Protein AF-A0A6M3L3T6-F1 (afdb_monomer)

Sequence (91 aa):
YTNYIVSSYTLKDEDLIEIFMHFLKIHNHPDYFELNQKLRGCTAEDHAWFLWFDLCEVLEDMAPENCYFGSHMGDGALFGFWEMEVEEEEF

Structure (mmCIF, N/CA/C/O backbone):
data_AF-A0A6M3L3T6-F1
#
_entry.id   AF-A0A6M3L3T6-F1
#
loop_
_atom_site.group_PDB
_atom_site.id
_atom_site.type_symbol
_atom_site.label_atom_id
_atom_site.label_alt_id
_atom_site.label_comp_id
_atom_site.label_asym_id
_atom_site.label_entity_id
_atom_site.label_seq_id
_atom_site.pdbx_PDB_ins_code
_atom_site.Cartn_x
_atom_site.Cartn_y
_atom_site.Cartn_z
_atom_site.occupancy
_atom_site.B_iso_or_equiv
_atom_site.auth_seq_id
_atom_site.auth_comp_id
_atom_site.auth_asym_id
_atom_site.auth_atom_id
_atom_site.pdbx_PDB_model_num
ATOM 1 N N . TYR A 1 1 ? -12.144 -1.140 7.713 1.00 54.25 1 TYR A N 1
ATOM 2 C CA . TYR A 1 1 ? -11.561 -2.121 6.777 1.00 54.25 1 TYR A CA 1
ATOM 3 C C . TYR A 1 1 ? -11.117 -3.412 7.467 1.00 54.25 1 TYR A C 1
ATOM 5 O O . TYR A 1 1 ? -10.313 -4.136 6.909 1.00 54.25 1 TYR A O 1
ATOM 13 N N . THR A 1 2 ? -11.655 -3.757 8.638 1.00 49.94 2 THR A N 1
ATOM 14 C CA . THR A 1 2 ? -11.220 -4.927 9.414 1.00 49.94 2 THR A CA 1
ATOM 15 C C . THR A 1 2 ? -11.414 -6.238 8.640 1.00 49.94 2 THR A C 1
ATOM 17 O O . THR A 1 2 ? -12.513 -6.478 8.136 1.00 49.94 2 THR A O 1
ATOM 20 N N . ASN A 1 3 ? -10.361 -7.063 8.537 1.00 59.72 3 ASN A N 1
ATOM 21 C CA . ASN A 1 3 ? -10.317 -8.319 7.767 1.00 59.72 3 ASN A CA 1
ATOM 22 C C . ASN A 1 3 ? -10.548 -8.150 6.253 1.00 59.72 3 ASN A C 1
ATOM 24 O O . ASN A 1 3 ? -11.138 -9.015 5.598 1.00 59.72 3 ASN A O 1
ATOM 28 N N . TYR A 1 4 ? -10.106 -7.025 5.683 1.00 72.38 4 TYR A N 1
ATOM 29 C CA . TYR A 1 4 ? -10.185 -6.791 4.243 1.00 72.38 4 TYR A CA 1
ATOM 30 C C . TYR A 1 4 ? -8.910 -7.259 3.539 1.00 72.38 4 TYR A C 1
ATOM 32 O O . TYR A 1 4 ? -7.827 -6.714 3.760 1.00 72.38 4 TYR A O 1
ATOM 40 N N . ILE A 1 5 ? -9.059 -8.246 2.655 1.00 74.31 5 ILE A N 1
ATOM 41 C CA . ILE A 1 5 ? -7.976 -8.752 1.811 1.00 74.31 5 ILE A CA 1
ATOM 42 C C . ILE A 1 5 ? -7.817 -7.826 0.608 1.00 74.31 5 ILE A C 1
ATOM 44 O O . ILE A 1 5 ? -8.735 -7.689 -0.202 1.00 74.31 5 ILE A O 1
ATOM 48 N N . VAL A 1 6 ? -6.633 -7.233 0.479 1.00 70.38 6 VAL A N 1
ATOM 49 C CA . VAL A 1 6 ? -6.259 -6.397 -0.664 1.00 70.38 6 VAL A CA 1
ATOM 50 C C . VAL A 1 6 ? -5.662 -7.260 -1.779 1.00 70.38 6 VAL A C 1
ATOM 52 O O . VAL A 1 6 ? -6.062 -7.108 -2.928 1.00 70.38 6 VAL A O 1
ATOM 55 N N . SER A 1 7 ? -4.793 -8.230 -1.464 1.00 73.12 7 SER A N 1
ATOM 56 C CA . SER A 1 7 ? -4.223 -9.172 -2.445 1.00 73.12 7 SER A CA 1
ATOM 57 C C . SER A 1 7 ? -4.170 -10.608 -1.914 1.00 73.12 7 SER A C 1
ATOM 59 O O . SER A 1 7 ? -3.835 -10.824 -0.750 1.00 73.12 7 SER A O 1
ATOM 61 N N . SER A 1 8 ? -4.491 -11.589 -2.773 1.00 65.62 8 SER A N 1
ATOM 62 C CA . SER A 1 8 ? -4.513 -13.028 -2.436 1.00 65.62 8 SER A CA 1
ATOM 63 C C . SER A 1 8 ? -3.841 -13.973 -3.444 1.00 65.62 8 SER A C 1
ATOM 65 O O . SER A 1 8 ? -3.876 -15.185 -3.241 1.00 65.62 8 SER A O 1
ATOM 67 N N . TYR A 1 9 ? -3.249 -13.466 -4.534 1.00 58.66 9 TYR A N 1
ATOM 68 C CA . TYR A 1 9 ? -2.915 -14.309 -5.694 1.00 58.66 9 TYR A CA 1
ATOM 69 C C . TYR A 1 9 ? -1.410 -14.499 -5.960 1.00 58.66 9 TYR A C 1
ATOM 71 O O . TYR A 1 9 ? -0.990 -15.639 -6.164 1.00 58.66 9 TYR A O 1
ATOM 79 N N . THR A 1 10 ? -0.579 -13.450 -5.964 1.00 61.16 10 THR A N 1
ATOM 80 C CA . THR A 1 10 ? 0.845 -13.555 -6.350 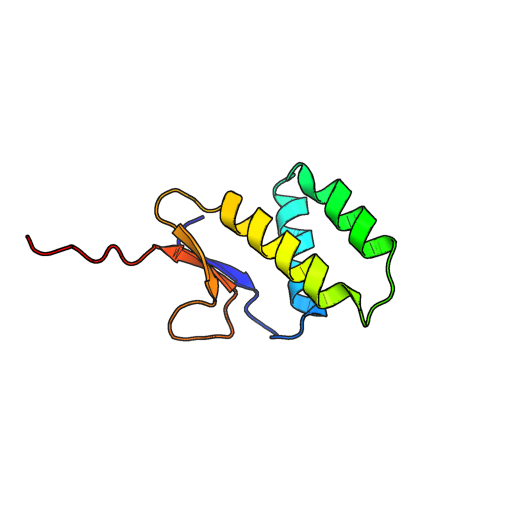1.00 61.16 10 THR A CA 1
ATOM 81 C C . THR A 1 10 ? 1.742 -12.607 -5.546 1.00 61.16 10 THR A C 1
ATOM 83 O O . THR A 1 10 ? 1.482 -11.414 -5.455 1.00 61.16 10 THR A O 1
ATOM 86 N N . LEU A 1 11 ? 2.849 -13.132 -5.003 1.00 66.62 11 LEU A N 1
ATOM 87 C CA . LEU A 1 11 ? 3.925 -12.368 -4.340 1.00 66.62 11 LEU A CA 1
ATOM 88 C C . LEU A 1 11 ? 4.848 -11.644 -5.341 1.00 66.62 11 LEU A C 1
ATOM 90 O O . LEU A 1 11 ? 6.025 -11.433 -5.069 1.00 66.62 11 LEU A O 1
ATOM 94 N N . LYS A 1 12 ? 4.359 -11.349 -6.548 1.00 73.69 12 LYS A N 1
ATOM 95 C CA . LYS A 1 12 ? 5.130 -10.583 -7.524 1.00 73.69 12 LYS A CA 1
ATOM 96 C C . LYS A 1 12 ? 4.914 -9.108 -7.241 1.00 73.69 12 LYS A C 1
ATOM 98 O O . LYS A 1 12 ? 3.773 -8.656 -7.252 1.00 73.69 12 LYS A O 1
ATOM 103 N N . ASP A 1 13 ? 6.004 -8.379 -7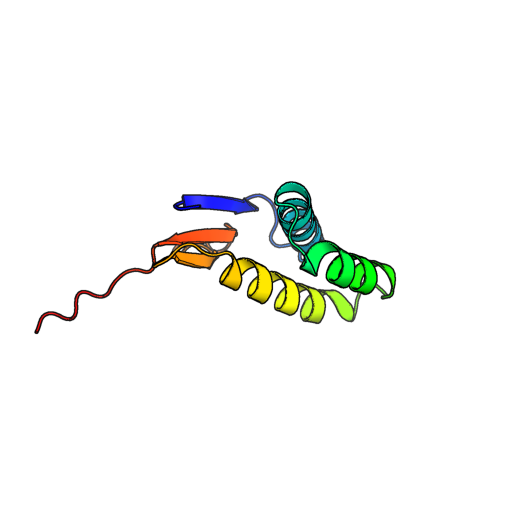.055 1.00 73.31 13 ASP A N 1
ATOM 104 C CA . ASP A 1 13 ? 5.972 -6.953 -6.720 1.00 73.31 13 ASP A CA 1
ATOM 105 C C . ASP A 1 13 ? 5.119 -6.147 -7.713 1.00 73.31 13 ASP A C 1
ATOM 107 O O . ASP A 1 13 ? 4.329 -5.302 -7.308 1.00 73.31 13 ASP A O 1
ATOM 111 N N . GLU A 1 14 ? 5.199 -6.468 -9.007 1.00 75.19 14 GLU A N 1
ATOM 112 C CA . GLU A 1 14 ? 4.418 -5.832 -10.078 1.00 75.19 14 GLU A CA 1
ATOM 113 C C . GLU A 1 14 ? 2.899 -5.985 -9.881 1.00 75.19 14 GLU A C 1
ATOM 115 O O . GLU A 1 14 ? 2.161 -5.001 -9.971 1.00 75.19 14 GLU A O 1
ATOM 120 N N . ASP A 1 15 ? 2.443 -7.200 -9.561 1.00 78.06 15 ASP A N 1
ATOM 121 C CA . ASP A 1 15 ? 1.023 -7.503 -9.353 1.00 78.06 15 ASP A CA 1
ATOM 122 C C . ASP A 1 15 ? 0.510 -6.815 -8.078 1.00 78.06 15 ASP A C 1
ATOM 124 O O . ASP A 1 15 ? -0.603 -6.285 -8.042 1.00 78.06 15 ASP A O 1
ATOM 128 N N . LEU A 1 16 ? 1.328 -6.788 -7.021 1.00 79.25 16 LEU A N 1
ATOM 129 C CA . LEU A 1 16 ? 0.952 -6.145 -5.767 1.00 79.25 16 LEU A CA 1
ATOM 130 C C . LEU A 1 16 ? 0.881 -4.620 -5.910 1.00 79.25 16 LEU A C 1
ATOM 132 O O . LEU A 1 16 ? -0.087 -4.014 -5.452 1.00 79.25 16 LEU A O 1
ATOM 136 N N . ILE A 1 17 ? 1.849 -4.009 -6.599 1.00 84.12 17 ILE A N 1
ATOM 137 C CA . ILE A 1 17 ? 1.839 -2.575 -6.915 1.00 84.12 17 ILE A CA 1
ATOM 138 C C . ILE A 1 17 ? 0.574 -2.218 -7.701 1.00 84.12 17 ILE A C 1
ATOM 140 O O . ILE A 1 17 ? -0.088 -1.230 -7.378 1.00 84.12 17 ILE A O 1
ATOM 144 N N . GLU A 1 18 ? 0.198 -3.017 -8.705 1.00 83.44 18 GLU A N 1
ATOM 145 C CA . GLU A 1 18 ? -1.019 -2.777 -9.487 1.00 83.44 18 GLU A CA 1
ATOM 146 C C . GLU A 1 18 ? -2.277 -2.807 -8.607 1.00 83.44 18 GLU A C 1
ATOM 148 O O . GLU A 1 18 ? -3.111 -1.896 -8.677 1.00 83.44 18 GLU A O 1
ATOM 153 N N . ILE A 1 19 ? -2.396 -3.817 -7.743 1.00 86.31 19 ILE A N 1
ATOM 154 C CA . ILE A 1 19 ? -3.539 -3.983 -6.840 1.00 86.31 19 ILE A CA 1
ATOM 155 C C . ILE A 1 19 ? -3.612 -2.838 -5.821 1.00 86.31 19 ILE A C 1
ATOM 157 O O . ILE A 1 19 ? -4.688 -2.281 -5.598 1.00 86.31 19 ILE A O 1
ATOM 161 N N . PHE A 1 20 ? -2.486 -2.443 -5.229 1.00 88.06 20 PHE A N 1
ATOM 162 C CA . PHE A 1 20 ? -2.424 -1.363 -4.240 1.00 88.06 20 PHE A CA 1
ATOM 163 C C . PHE A 1 20 ? -2.789 -0.018 -4.872 1.00 88.06 20 PHE A C 1
ATOM 165 O O . PHE A 1 20 ? -3.636 0.715 -4.360 1.00 88.06 20 PHE A O 1
ATOM 172 N N . MET A 1 21 ? -2.252 0.265 -6.060 1.00 88.56 21 MET A N 1
ATOM 173 C CA . MET A 1 21 ? -2.627 1.438 -6.850 1.00 88.56 21 MET A CA 1
ATOM 174 C C . MET A 1 21 ? -4.113 1.434 -7.222 1.00 88.56 21 MET A C 1
ATOM 176 O O . MET A 1 21 ? -4.761 2.485 -7.213 1.00 88.56 21 MET A O 1
ATOM 180 N N . HIS A 1 22 ? -4.672 0.266 -7.550 1.00 88.00 22 HIS A N 1
ATOM 181 C CA . HIS A 1 22 ? -6.101 0.121 -7.803 1.00 88.00 22 HIS A CA 1
ATOM 182 C C . HIS A 1 22 ? -6.926 0.431 -6.551 1.00 88.00 22 HIS A C 1
ATOM 184 O O . HIS A 1 22 ? -7.913 1.161 -6.650 1.00 88.00 22 HIS A O 1
ATOM 190 N N . PHE A 1 23 ? -6.500 -0.056 -5.383 1.00 88.69 23 PHE A N 1
ATOM 191 C CA . PHE A 1 23 ? -7.149 0.209 -4.102 1.00 88.69 23 PHE A CA 1
ATOM 192 C C . PHE A 1 23 ? -7.192 1.715 -3.792 1.00 88.69 23 PHE A C 1
ATOM 194 O O . PHE A 1 23 ? -8.266 2.276 -3.571 1.00 88.69 23 PHE A O 1
ATOM 201 N N . LEU A 1 24 ? -6.059 2.414 -3.900 1.00 89.62 24 LEU A N 1
ATOM 202 C CA . LEU A 1 24 ? -6.013 3.869 -3.703 1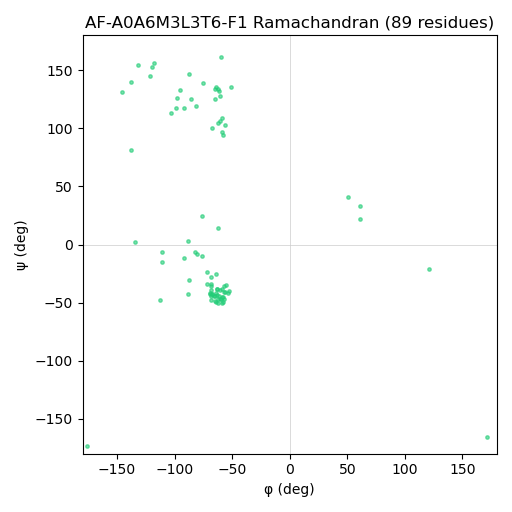.00 89.62 24 LEU A CA 1
ATOM 203 C C . LEU A 1 24 ? -6.937 4.617 -4.673 1.00 89.62 24 LEU A C 1
ATOM 205 O O . LEU A 1 24 ? -7.612 5.574 -4.288 1.00 89.62 24 LEU A O 1
ATOM 209 N N . LYS A 1 25 ? -7.018 4.155 -5.926 1.00 89.94 25 LYS A N 1
ATOM 210 C CA . LYS A 1 25 ? -7.898 4.738 -6.943 1.00 89.94 25 LYS A CA 1
ATOM 211 C C . LYS A 1 25 ? -9.377 4.593 -6.589 1.00 89.94 25 LYS A C 1
ATOM 213 O O . LYS A 1 25 ? -10.113 5.570 -6.692 1.00 89.94 25 LYS A O 1
ATOM 218 N N . ILE A 1 26 ? -9.830 3.393 -6.214 1.00 90.75 26 ILE A N 1
ATOM 219 C CA . ILE A 1 26 ? -11.251 3.150 -5.900 1.00 90.75 26 ILE A CA 1
ATOM 220 C C . ILE A 1 26 ? -11.683 3.876 -4.622 1.00 90.75 26 ILE A C 1
ATOM 222 O O . ILE A 1 26 ? -12.841 4.274 -4.509 1.00 90.75 26 ILE A O 1
ATOM 226 N N . HIS A 1 27 ? -10.745 4.101 -3.699 1.00 87.75 27 HIS A N 1
ATOM 227 C CA . HIS A 1 27 ? -10.969 4.845 -2.463 1.00 87.75 27 HIS A CA 1
ATOM 228 C C . HIS A 1 27 ? -10.749 6.361 -2.606 1.00 87.75 27 HIS A C 1
ATOM 230 O O . HIS A 1 27 ? -10.918 7.084 -1.628 1.00 87.75 27 HIS A O 1
ATOM 236 N N . ASN A 1 28 ? -10.444 6.862 -3.814 1.00 88.12 28 ASN A N 1
ATOM 237 C CA . ASN A 1 28 ? -10.146 8.273 -4.092 1.00 88.12 28 ASN A CA 1
ATOM 238 C C . ASN A 1 28 ? -9.081 8.867 -3.146 1.00 88.12 28 ASN A C 1
ATOM 240 O O . ASN A 1 28 ? -9.220 10.007 -2.696 1.00 88.12 28 ASN A O 1
ATOM 244 N N . HIS A 1 29 ? -8.026 8.104 -2.837 1.00 90.31 29 HIS A N 1
ATOM 245 C CA . HIS A 1 29 ? -6.953 8.585 -1.967 1.00 90.31 29 HIS A CA 1
ATOM 246 C C . HIS A 1 29 ? -6.201 9.756 -2.631 1.00 90.31 29 HIS A C 1
ATOM 248 O O . HIS A 1 29 ? -5.865 9.648 -3.817 1.00 90.31 29 HIS A O 1
ATOM 254 N N . PRO A 1 30 ? -5.918 10.865 -1.919 1.00 89.38 30 PRO A N 1
ATOM 255 C CA . PRO A 1 30 ? -5.239 12.030 -2.496 1.00 89.38 30 PRO A CA 1
ATOM 256 C C . PRO A 1 30 ? -3.868 11.685 -3.098 1.00 89.38 30 PRO A C 1
ATOM 258 O O . PRO A 1 30 ? -3.527 12.183 -4.173 1.00 89.38 30 PRO A O 1
ATOM 261 N N . ASP A 1 31 ? -3.142 10.755 -2.478 1.00 89.12 31 ASP A N 1
ATOM 262 C CA . ASP A 1 31 ? -1.784 10.383 -2.901 1.00 89.12 31 ASP A CA 1
ATOM 263 C C . ASP A 1 31 ? -1.757 9.499 -4.154 1.00 89.12 31 ASP A C 1
ATOM 265 O O . ASP A 1 31 ? -0.706 9.319 -4.772 1.00 89.12 31 ASP A O 1
ATOM 269 N N . TYR A 1 32 ? -2.918 9.003 -4.607 1.00 89.56 32 TYR A N 1
ATOM 270 C CA . TYR A 1 32 ? -3.017 8.200 -5.829 1.00 89.56 32 TYR A CA 1
ATOM 271 C C . TYR A 1 32 ? -2.384 8.908 -7.033 1.00 89.56 32 TYR A C 1
ATOM 273 O O . TYR A 1 32 ? -1.710 8.274 -7.846 1.00 89.56 32 TYR A O 1
ATOM 281 N N . PHE A 1 33 ? -2.606 10.219 -7.176 1.00 87.56 33 PHE A N 1
ATOM 282 C CA . PHE A 1 33 ? -2.108 10.960 -8.333 1.00 87.56 33 PHE A CA 1
ATOM 283 C C . PHE A 1 33 ? -0.579 11.062 -8.331 1.00 87.56 33 PHE A C 1
ATOM 285 O O 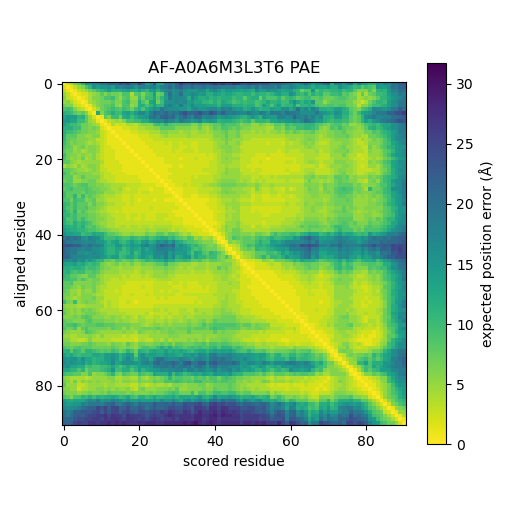. PHE A 1 33 ? 0.043 10.849 -9.375 1.00 87.56 33 PHE A O 1
ATOM 292 N N . GLU A 1 34 ? 0.016 11.336 -7.169 1.00 89.44 34 GLU A N 1
ATOM 293 C CA . GLU A 1 34 ? 1.467 11.423 -7.005 1.00 89.44 34 GLU A CA 1
ATOM 294 C C . GLU A 1 34 ? 2.130 10.063 -7.248 1.00 89.44 34 GLU A C 1
ATOM 296 O O . GLU A 1 34 ? 3.045 9.952 -8.067 1.00 89.44 34 GLU A O 1
ATOM 301 N N . LEU A 1 35 ? 1.611 9.005 -6.622 1.00 87.88 35 LEU A N 1
ATOM 302 C CA . LEU A 1 35 ? 2.133 7.645 -6.770 1.00 87.88 35 LEU A CA 1
ATOM 303 C C . LEU A 1 35 ? 1.998 7.132 -8.210 1.00 87.88 35 LEU A C 1
ATOM 305 O O . LEU A 1 35 ? 2.919 6.523 -8.753 1.00 87.88 35 LEU A O 1
ATOM 309 N N . ASN A 1 36 ? 0.894 7.450 -8.890 1.00 86.56 36 ASN A N 1
ATOM 310 C CA . ASN A 1 36 ? 0.694 7.094 -10.298 1.00 86.56 36 ASN A CA 1
ATOM 311 C C . ASN A 1 36 ? 1.649 7.860 -11.226 1.00 86.56 36 ASN A C 1
ATOM 313 O O . ASN A 1 36 ? 2.083 7.324 -12.248 1.00 86.56 36 ASN A O 1
ATOM 317 N N . GLN A 1 37 ? 1.990 9.108 -10.895 1.00 86.56 37 GLN A N 1
ATOM 318 C CA . GLN A 1 37 ? 2.992 9.862 -11.642 1.00 86.56 37 GLN A CA 1
ATOM 319 C C . GLN A 1 37 ? 4.393 9.271 -11.440 1.00 86.56 37 GLN A C 1
ATOM 321 O O . GLN A 1 37 ? 5.105 9.081 -12.429 1.00 86.56 37 GLN A O 1
ATOM 326 N N . LYS A 1 38 ? 4.755 8.919 -10.197 1.00 84.69 38 LYS A N 1
ATOM 327 C CA . LYS A 1 38 ? 6.006 8.216 -9.867 1.00 84.69 38 LYS A CA 1
ATOM 328 C C . LYS A 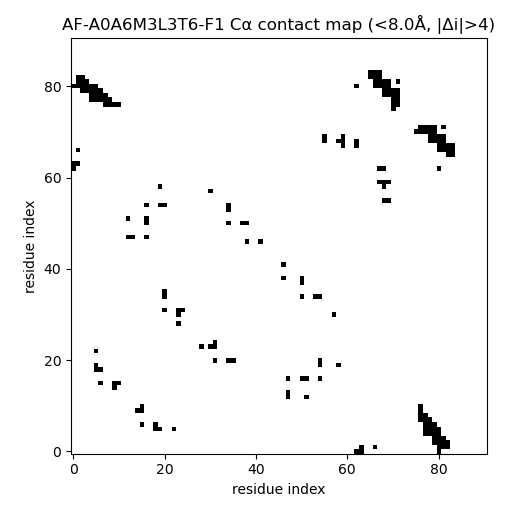1 38 ? 6.115 6.892 -10.631 1.00 84.69 38 LYS A C 1
ATOM 330 O O . LYS A 1 38 ? 7.128 6.661 -11.286 1.00 84.69 38 LYS A O 1
ATOM 335 N N . LEU A 1 39 ? 5.054 6.082 -10.651 1.00 83.06 39 LEU A N 1
ATOM 336 C CA . LEU A 1 39 ? 5.005 4.815 -11.393 1.00 83.06 39 LEU A CA 1
ATOM 337 C C . LEU A 1 39 ? 5.251 5.005 -12.901 1.00 83.06 39 LEU A C 1
ATOM 339 O O . LEU A 1 39 ? 6.024 4.269 -13.506 1.00 83.06 39 LEU A O 1
ATOM 343 N N . ARG A 1 40 ? 4.621 6.010 -13.524 1.00 80.69 40 ARG A N 1
ATOM 344 C CA . ARG A 1 40 ? 4.760 6.282 -14.970 1.00 80.69 40 ARG A CA 1
ATOM 345 C C . ARG A 1 40 ? 6.115 6.861 -15.370 1.00 80.69 40 ARG A C 1
ATOM 347 O O . ARG A 1 40 ? 6.474 6.781 -16.542 1.00 80.69 40 ARG A O 1
ATOM 354 N N . GLY A 1 41 ? 6.815 7.506 -14.440 1.00 76.12 41 GLY A N 1
ATOM 355 C CA . GLY A 1 41 ? 8.074 8.199 -14.705 1.00 76.12 41 GLY A CA 1
ATOM 356 C C . GLY A 1 41 ? 9.311 7.302 -14.725 1.00 76.12 41 GLY A C 1
ATOM 357 O O . GLY A 1 41 ? 10.389 7.805 -15.037 1.00 76.12 41 GLY A O 1
ATOM 358 N N . CYS A 1 42 ? 9.188 6.016 -14.382 1.00 67.00 42 CYS A N 1
ATOM 359 C CA . CYS A 1 42 ? 10.338 5.210 -13.973 1.00 67.00 42 CYS A CA 1
ATOM 360 C C . CYS A 1 42 ? 10.420 3.849 -14.678 1.00 67.00 42 CYS A C 1
ATOM 362 O O . CYS A 1 42 ? 9.419 3.312 -15.146 1.00 67.00 42 CYS A O 1
ATOM 364 N N . THR A 1 43 ? 11.633 3.298 -14.787 1.00 63.44 43 THR A N 1
ATOM 365 C CA . THR A 1 43 ? 11.907 1.996 -15.423 1.00 63.44 43 THR A CA 1
ATOM 366 C C . THR A 1 43 ? 11.769 0.839 -14.428 1.00 63.44 43 THR A C 1
ATOM 368 O O . THR A 1 43 ? 12.082 0.999 -13.253 1.00 63.44 43 THR A O 1
ATOM 371 N N . ALA A 1 44 ? 11.316 -0.325 -14.909 1.00 62.78 44 ALA A N 1
ATOM 372 C CA . ALA A 1 44 ? 10.778 -1.429 -14.100 1.00 62.78 44 ALA A CA 1
ATOM 373 C C . ALA A 1 44 ? 11.690 -1.979 -12.980 1.00 62.78 44 ALA A C 1
ATOM 375 O O . ALA A 1 44 ? 11.184 -2.363 -11.933 1.00 62.78 44 ALA A O 1
ATOM 376 N N . GLU A 1 45 ? 13.011 -2.018 -13.167 1.00 59.00 45 GLU A N 1
ATOM 377 C CA . GLU A 1 45 ? 13.896 -2.829 -12.309 1.00 59.00 45 GLU A CA 1
ATOM 378 C C . GLU A 1 45 ? 14.396 -2.116 -11.037 1.00 59.00 45 GLU A C 1
ATOM 380 O O . GLU A 1 45 ? 14.559 -2.768 -10.011 1.00 59.00 45 GLU A O 1
ATOM 385 N N . ASP A 1 46 ? 14.569 -0.789 -11.045 1.00 57.69 46 ASP A N 1
ATOM 386 C CA . ASP A 1 46 ? 15.082 -0.041 -9.877 1.00 57.69 46 ASP A CA 1
ATOM 387 C C . ASP A 1 46 ? 13.965 0.484 -8.947 1.00 57.69 46 ASP A C 1
ATOM 389 O O . ASP A 1 46 ? 14.229 0.957 -7.841 1.00 57.69 46 ASP A O 1
ATOM 393 N N . HIS A 1 47 ? 12.703 0.433 -9.388 1.00 60.38 47 HIS A N 1
ATOM 394 C CA . HIS A 1 47 ? 11.607 1.214 -8.799 1.00 60.38 47 HIS A CA 1
ATOM 395 C C . HIS A 1 47 ? 10.551 0.428 -8.033 1.00 60.38 47 HIS A C 1
ATOM 397 O O . HIS A 1 47 ? 9.796 1.040 -7.273 1.00 60.38 47 HIS A O 1
ATOM 403 N N . ALA A 1 48 ? 10.503 -0.895 -8.199 1.00 66.50 48 ALA A N 1
ATOM 404 C CA . ALA A 1 48 ? 9.540 -1.724 -7.485 1.00 66.50 48 ALA A CA 1
ATOM 405 C C . ALA A 1 48 ? 9.671 -1.526 -5.968 1.00 66.50 48 ALA A C 1
ATOM 407 O O . ALA A 1 48 ? 8.669 -1.327 -5.299 1.00 66.50 48 ALA A O 1
ATOM 408 N N . TRP A 1 49 ? 10.900 -1.438 -5.448 1.00 70.88 49 TRP A N 1
ATOM 409 C CA . TRP A 1 49 ? 11.161 -1.299 -4.013 1.00 70.88 49 TRP A CA 1
ATOM 410 C C . TRP A 1 49 ? 10.724 0.046 -3.409 1.00 70.88 49 TRP A C 1
ATOM 412 O O . TRP A 1 49 ? 10.081 0.072 -2.362 1.00 70.88 49 TRP A O 1
ATOM 422 N N . PHE A 1 50 ? 11.066 1.175 -4.042 1.00 73.88 50 PHE A N 1
ATOM 423 C CA . PHE A 1 50 ? 10.703 2.498 -3.511 1.00 73.88 50 PHE A CA 1
ATOM 424 C C . PHE A 1 50 ? 9.199 2.747 -3.598 1.00 73.88 50 PHE A C 1
ATOM 426 O O . PHE A 1 50 ? 8.599 3.237 -2.649 1.00 73.88 50 PHE A O 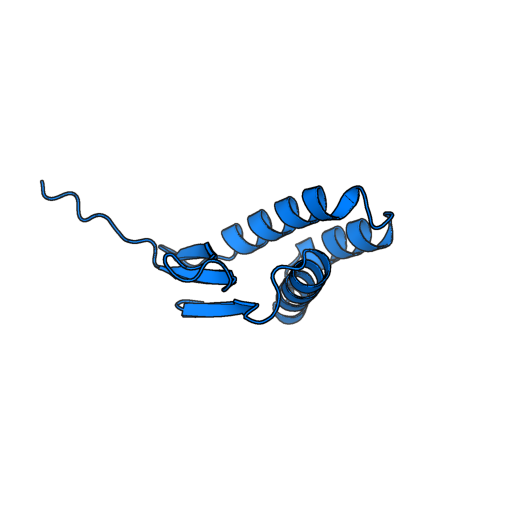1
ATOM 433 N N . LEU A 1 51 ? 8.582 2.366 -4.720 1.00 82.38 51 LEU A N 1
ATOM 434 C CA . LEU A 1 51 ? 7.140 2.501 -4.886 1.00 82.38 51 LEU A CA 1
ATOM 435 C C . LEU A 1 51 ? 6.376 1.549 -3.960 1.00 82.38 51 LEU A C 1
ATOM 437 O O . LEU A 1 51 ? 5.327 1.918 -3.444 1.00 82.38 51 LEU A O 1
ATOM 441 N N . TRP A 1 52 ? 6.907 0.346 -3.736 1.00 83.00 52 TRP A N 1
ATOM 442 C CA . TRP A 1 52 ? 6.378 -0.604 -2.764 1.00 83.00 52 TRP A CA 1
ATOM 443 C C . TRP A 1 52 ? 6.335 -0.013 -1.358 1.00 83.00 52 TRP A C 1
ATOM 445 O O . TRP A 1 52 ? 5.299 -0.071 -0.702 1.00 83.00 52 TRP A O 1
ATOM 455 N N . PHE A 1 53 ? 7.444 0.578 -0.913 1.00 84.25 53 PHE A N 1
ATOM 456 C CA . PHE A 1 53 ? 7.530 1.180 0.411 1.00 84.25 53 PHE A CA 1
ATOM 457 C C . PHE A 1 53 ? 6.538 2.341 0.569 1.00 84.25 53 PHE A C 1
ATOM 459 O O . PHE A 1 53 ? 5.726 2.306 1.490 1.00 84.25 53 PHE A O 1
ATOM 466 N N . ASP A 1 54 ? 6.520 3.282 -0.384 1.00 88.44 54 ASP A N 1
ATOM 467 C CA . ASP A 1 54 ? 5.572 4.406 -0.389 1.00 88.44 54 ASP A CA 1
ATOM 468 C C . ASP A 1 54 ? 4.105 3.914 -0.364 1.00 88.44 54 ASP A C 1
ATOM 470 O O . ASP A 1 54 ? 3.260 4.476 0.330 1.00 88.44 54 ASP A O 1
ATOM 474 N N . LEU A 1 55 ? 3.778 2.851 -1.114 1.00 87.88 55 LEU A N 1
ATOM 475 C CA . LEU A 1 55 ? 2.425 2.282 -1.138 1.00 87.88 55 LEU A CA 1
ATOM 476 C C . LEU A 1 55 ? 2.034 1.637 0.190 1.00 87.88 55 LEU A C 1
ATOM 478 O O . LEU A 1 55 ? 0.897 1.804 0.626 1.00 87.88 55 LEU A O 1
ATOM 482 N N . CYS A 1 56 ? 2.949 0.895 0.812 1.00 87.12 56 CYS A N 1
ATOM 483 C CA . CYS A 1 56 ? 2.705 0.274 2.107 1.00 87.12 56 CYS A CA 1
ATOM 484 C C . CYS A 1 56 ? 2.491 1.326 3.198 1.00 87.12 56 CYS A C 1
ATOM 486 O O . CYS A 1 56 ? 1.565 1.162 3.982 1.00 87.12 56 CYS A O 1
ATOM 488 N N . GLU A 1 57 ? 3.270 2.413 3.217 1.00 89.75 57 GLU A N 1
ATOM 489 C CA . GLU A 1 57 ? 3.070 3.510 4.176 1.00 89.75 57 GLU A CA 1
ATOM 490 C C . GLU A 1 57 ? 1.702 4.178 4.001 1.00 89.75 57 GLU A C 1
ATOM 492 O O . GLU A 1 57 ? 0.960 4.333 4.966 1.00 89.75 57 GLU A O 1
ATOM 497 N N . VAL A 1 58 ? 1.308 4.497 2.763 1.00 90.94 58 VAL A N 1
ATOM 498 C CA . VAL A 1 58 ? -0.006 5.109 2.505 1.00 90.94 58 VAL A CA 1
ATOM 499 C C . VAL A 1 58 ? -1.152 4.174 2.896 1.00 90.94 58 VAL A C 1
ATOM 501 O O . VAL A 1 58 ? -2.178 4.620 3.408 1.00 90.94 58 VAL A O 1
ATOM 504 N N . LEU A 1 59 ? -1.009 2.871 2.649 1.00 88.38 59 LEU A N 1
ATOM 505 C CA . LEU A 1 59 ? -2.024 1.897 3.038 1.00 88.38 59 LEU A CA 1
ATOM 506 C C . LEU A 1 59 ? -2.059 1.683 4.555 1.00 88.38 59 LEU A C 1
ATOM 508 O O . LEU A 1 59 ? -3.152 1.529 5.088 1.00 88.38 59 LEU A O 1
ATOM 512 N N . GLU A 1 60 ? -0.925 1.746 5.250 1.00 88.31 60 GLU A N 1
ATOM 513 C CA . GLU A 1 60 ? -0.860 1.746 6.718 1.00 88.31 60 GLU A CA 1
ATOM 514 C C . GLU A 1 60 ? -1.592 2.958 7.306 1.00 88.31 60 GLU A C 1
ATOM 516 O O . GLU A 1 60 ? -2.422 2.800 8.196 1.00 88.31 60 GLU A O 1
ATOM 521 N N . ASP A 1 61 ? -1.396 4.154 6.749 1.00 88.50 61 ASP A N 1
ATOM 522 C CA . ASP A 1 61 ? -2.097 5.369 7.191 1.00 88.50 61 ASP A CA 1
ATOM 523 C C . ASP A 1 61 ? -3.620 5.301 6.958 1.00 88.50 61 ASP A C 1
ATOM 525 O O . ASP A 1 61 ? -4.407 5.958 7.647 1.00 88.50 61 ASP A O 1
ATOM 529 N N . MET A 1 62 ? -4.064 4.493 5.990 1.00 86.75 62 MET A N 1
ATOM 530 C CA . MET A 1 62 ? -5.481 4.198 5.761 1.00 86.75 62 MET A CA 1
ATOM 531 C C . MET A 1 62 ? -6.042 3.129 6.709 1.00 86.75 62 MET A C 1
ATOM 533 O O . MET A 1 62 ? -7.259 2.875 6.689 1.00 86.75 62 MET A O 1
ATOM 537 N N . ALA A 1 63 ? -5.193 2.471 7.502 1.00 86.38 63 ALA A N 1
ATOM 538 C CA . ALA A 1 63 ? -5.628 1.424 8.404 1.00 86.38 63 ALA A CA 1
ATOM 539 C C . ALA A 1 63 ? -6.576 1.998 9.476 1.00 86.38 63 ALA A C 1
ATOM 541 O O . ALA A 1 63 ? -6.346 3.072 10.032 1.00 86.38 63 ALA A O 1
ATOM 542 N N . PRO A 1 64 ? -7.698 1.313 9.762 1.00 83.44 64 PRO A N 1
ATOM 543 C CA . PRO A 1 64 ? -8.563 1.683 10.877 1.00 83.44 64 PRO A CA 1
ATOM 544 C C . PRO A 1 64 ? -7.822 1.634 12.218 1.00 83.44 64 PRO A C 1
ATOM 546 O O . PRO A 1 64 ? -6.834 0.919 12.354 1.00 83.44 64 PRO A O 1
ATOM 549 N N . GLU A 1 65 ? -8.359 2.305 13.241 1.00 83.12 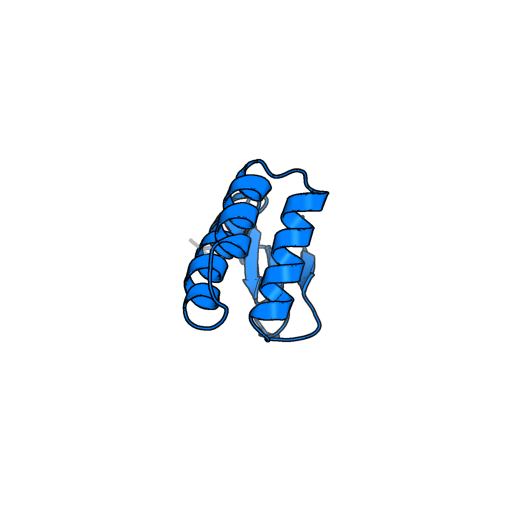65 GLU A N 1
ATOM 550 C CA . GLU A 1 65 ? -7.838 2.185 14.609 1.00 83.12 65 GLU A CA 1
ATOM 551 C C . GLU A 1 65 ? -7.700 0.712 15.032 1.00 83.12 65 GLU A C 1
ATOM 553 O O . GLU A 1 65 ? -8.607 -0.098 14.814 1.00 83.12 65 GLU A O 1
ATOM 558 N N . ASN A 1 66 ? -6.568 0.384 15.663 1.00 83.38 66 ASN A N 1
ATOM 559 C CA . ASN A 1 66 ? -6.188 -0.971 16.083 1.00 83.38 66 ASN A CA 1
ATOM 560 C C . ASN A 1 66 ? -6.057 -1.982 14.932 1.00 83.38 66 ASN A C 1
ATOM 562 O O . ASN A 1 66 ? -6.170 -3.186 15.158 1.00 83.38 66 ASN A O 1
ATOM 566 N N . CYS A 1 67 ? -5.839 -1.521 13.701 1.00 85.88 67 CYS A N 1
ATOM 567 C CA . CYS A 1 67 ? -5.480 -2.371 12.574 1.00 85.88 67 CYS A CA 1
ATOM 568 C C . CYS A 1 67 ? -4.121 -1.953 12.006 1.00 85.88 67 CYS A C 1
ATOM 570 O O . CYS A 1 67 ? -3.772 -0.780 12.065 1.00 85.88 67 CYS A O 1
ATOM 572 N N . TYR A 1 68 ? -3.409 -2.902 11.405 1.00 85.44 68 TYR A N 1
ATOM 573 C CA . TYR A 1 68 ? -2.238 -2.640 10.570 1.00 85.44 68 TYR A CA 1
ATOM 574 C C . TYR A 1 68 ? -2.499 -3.114 9.140 1.00 85.44 68 TYR A C 1
ATOM 576 O O . TYR A 1 68 ? -3.336 -3.993 8.900 1.00 85.44 68 TYR A O 1
ATOM 584 N N . PHE A 1 69 ? -1.784 -2.542 8.182 1.00 85.69 69 PHE A N 1
ATOM 585 C CA . PHE A 1 69 ? -1.709 -3.008 6.810 1.00 85.69 69 PHE A CA 1
ATOM 586 C C . PHE A 1 69 ? -0.446 -3.852 6.609 1.00 85.69 69 PHE A C 1
ATOM 588 O O . PHE A 1 69 ? 0.679 -3.441 6.881 1.00 85.69 69 PHE A O 1
ATOM 595 N N . GLY A 1 70 ? -0.603 -5.069 6.100 1.00 83.44 70 GLY A N 1
ATOM 596 C CA . GLY A 1 70 ? 0.551 -5.930 5.871 1.00 83.44 70 GLY A CA 1
ATOM 597 C C . GLY A 1 70 ? 0.180 -7.345 5.484 1.00 83.44 70 GLY A C 1
ATOM 598 O O . GLY A 1 70 ? -0.964 -7.630 5.119 1.00 83.44 70 GLY A O 1
ATOM 599 N N . SER A 1 71 ? 1.158 -8.244 5.548 1.00 79.94 71 SER A N 1
ATOM 600 C CA . SER A 1 71 ? 0.897 -9.666 5.372 1.00 79.94 71 SER A CA 1
ATOM 601 C C . SER A 1 71 ? 0.241 -10.255 6.623 1.00 79.94 71 SER A C 1
ATOM 603 O O . SER A 1 71 ? 0.628 -9.931 7.743 1.00 79.94 71 SER A O 1
ATOM 605 N N . HIS A 1 72 ? -0.752 -11.127 6.443 1.00 73.25 72 HIS A N 1
ATOM 606 C CA . HIS A 1 72 ? -1.389 -11.818 7.566 1.00 73.25 72 HIS A CA 1
ATOM 607 C C . HIS A 1 72 ? -0.370 -12.684 8.322 1.00 73.25 72 HIS A C 1
ATOM 609 O O . HIS A 1 72 ? 0.332 -13.500 7.709 1.00 73.25 72 HIS A O 1
ATOM 615 N N . MET A 1 73 ? -0.336 -12.589 9.657 1.00 59.03 73 MET A N 1
ATOM 616 C CA . MET A 1 73 ? 0.433 -13.514 10.496 1.00 59.03 73 MET A CA 1
ATOM 617 C C . MET A 1 73 ? -0.074 -14.952 10.299 1.00 59.03 73 MET A C 1
ATOM 619 O O . MET A 1 73 ? -1.151 -15.325 10.748 1.00 59.03 73 MET A O 1
ATOM 623 N N . GLY A 1 74 ? 0.697 -15.773 9.586 1.00 59.50 74 GLY A N 1
ATOM 624 C CA . GLY A 1 74 ? 0.415 -17.200 9.378 1.00 59.50 74 GLY A CA 1
ATOM 625 C C . GLY A 1 74 ? 0.260 -17.623 7.918 1.00 59.50 74 GLY A C 1
ATOM 626 O O . GLY A 1 74 ? 0.504 -18.786 7.615 1.00 59.50 74 GLY A O 1
ATOM 627 N N . ASP A 1 75 ? -0.044 -16.690 7.012 1.00 59.25 75 ASP A N 1
ATOM 628 C CA . ASP A 1 75 ? -0.134 -16.949 5.570 1.00 59.25 75 ASP A CA 1
ATOM 629 C C . ASP A 1 75 ? 0.534 -15.773 4.849 1.00 59.25 75 ASP A C 1
ATOM 631 O O . ASP A 1 75 ? -0.107 -14.811 4.427 1.00 59.25 75 ASP A O 1
ATOM 635 N N . GLY A 1 76 ? 1.868 -15.812 4.767 1.00 57.69 76 GLY A N 1
ATOM 636 C CA . GLY A 1 76 ? 2.724 -14.713 4.288 1.00 57.69 76 GLY A CA 1
ATOM 637 C C . GLY A 1 76 ? 2.513 -14.280 2.828 1.00 57.69 76 GLY A C 1
ATOM 638 O O . GLY A 1 76 ? 3.358 -13.582 2.279 1.00 57.69 76 GLY A O 1
ATOM 639 N N . ALA A 1 77 ? 1.418 -14.707 2.197 1.00 62.56 77 ALA A N 1
ATOM 640 C CA . ALA A 1 77 ? 1.000 -14.376 0.842 1.00 62.56 77 ALA A CA 1
ATOM 641 C C . ALA A 1 77 ? -0.264 -13.494 0.777 1.00 62.56 77 ALA A C 1
ATOM 643 O O . ALA A 1 77 ? -0.634 -13.065 -0.316 1.00 62.56 77 ALA A O 1
ATOM 644 N N . LEU A 1 78 ? -0.935 -13.222 1.905 1.00 72.25 78 LEU A N 1
ATOM 645 C CA . LEU A 1 78 ? -2.143 -12.392 1.944 1.00 72.25 78 LEU A CA 1
ATOM 646 C C . LEU A 1 78 ? -1.825 -10.995 2.468 1.00 72.25 78 LEU A C 1
ATOM 648 O O . LEU A 1 78 ? -1.529 -10.856 3.650 1.00 72.25 78 LEU A O 1
ATOM 652 N N . PHE A 1 79 ? -1.945 -9.971 1.619 1.00 81.38 79 PHE A N 1
ATOM 653 C CA . PHE A 1 79 ? -1.846 -8.570 2.043 1.00 81.38 79 PHE A CA 1
ATOM 654 C C . PHE A 1 79 ? -3.231 -7.986 2.310 1.00 81.38 79 PHE A C 1
ATOM 656 O O . PHE A 1 79 ? -4.144 -8.138 1.492 1.00 81.38 79 PHE A O 1
ATOM 663 N N . GLY A 1 80 ? -3.391 -7.303 3.439 1.00 83.62 80 GLY A N 1
ATOM 664 C CA . GLY A 1 80 ? -4.673 -6.765 3.871 1.00 83.62 80 GLY A CA 1
ATOM 665 C C . GLY A 1 80 ? -4.581 -5.949 5.152 1.00 83.62 80 GLY A C 1
ATOM 666 O O . GLY A 1 80 ? -3.492 -5.676 5.648 1.00 83.62 80 GLY A O 1
ATOM 667 N N . PHE A 1 81 ? -5.749 -5.562 5.658 1.00 84.88 81 PHE A N 1
ATOM 668 C CA . PHE A 1 81 ? -5.901 -4.853 6.925 1.00 84.88 81 PHE A CA 1
ATOM 669 C C . PHE A 1 81 ? -6.291 -5.833 8.026 1.00 84.88 81 PHE A C 1
ATOM 671 O O . PHE A 1 81 ? -7.373 -6.433 7.975 1.00 84.88 81 PHE A O 1
ATOM 678 N N . TRP A 1 82 ? -5.432 -5.960 9.027 1.00 83.25 82 TRP A N 1
ATOM 679 C CA . TRP A 1 82 ? -5.541 -6.961 10.081 1.00 83.25 82 TRP A CA 1
ATOM 680 C C . TRP A 1 82 ? -5.630 -6.288 11.437 1.00 83.25 82 TRP A C 1
ATOM 682 O O . TRP A 1 82 ? -5.015 -5.247 11.643 1.00 83.25 82 TRP A O 1
ATOM 692 N N . GLU A 1 83 ? -6.392 -6.875 12.356 1.00 83.81 83 GLU A N 1
ATOM 693 C CA . GLU A 1 83 ? -6.412 -6.403 13.739 1.00 83.81 83 GLU A CA 1
ATOM 694 C C . GLU A 1 83 ? -5.012 -6.560 14.336 1.00 83.81 83 GLU A C 1
ATOM 696 O O . GLU A 1 83 ? -4.352 -7.587 14.159 1.00 83.81 83 GLU A O 1
ATOM 701 N N . MET A 1 84 ? -4.545 -5.520 15.020 1.00 75.31 84 MET A N 1
ATOM 702 C CA . MET A 1 84 ? -3.377 -5.647 15.872 1.00 75.31 84 MET A CA 1
ATOM 703 C C . MET A 1 84 ? -3.758 -6.599 17.000 1.00 75.31 84 MET A C 1
ATOM 705 O O . MET A 1 84 ? -4.749 -6.362 17.694 1.00 75.31 84 MET A O 1
ATOM 709 N N . GLU A 1 85 ? -2.988 -7.670 17.189 1.00 67.81 85 GLU A N 1
ATOM 710 C CA . GLU A 1 85 ? -3.095 -8.444 18.418 1.00 67.81 85 GLU A CA 1
ATOM 711 C C . GLU A 1 85 ? -2.715 -7.499 19.556 1.00 67.81 85 GLU A C 1
ATOM 713 O O . GLU A 1 85 ? -1.558 -7.113 19.720 1.00 67.81 85 GLU A O 1
ATOM 718 N N . VAL A 1 86 ? -3.728 -7.039 20.286 1.00 57.97 86 VAL A N 1
ATOM 719 C CA . VAL A 1 86 ? -3.518 -6.344 21.544 1.00 57.97 86 VAL A CA 1
ATOM 720 C C . VAL A 1 86 ? -2.963 -7.424 22.458 1.00 57.97 86 VAL A C 1
ATOM 722 O O . VAL A 1 86 ? -3.714 -8.286 22.914 1.00 57.97 86 VAL A O 1
ATOM 725 N N . GLU A 1 87 ? -1.645 -7.452 22.662 1.00 53.97 87 GLU A N 1
ATOM 726 C CA . GLU A 1 87 ? -1.107 -8.137 23.831 1.00 53.97 87 GLU A CA 1
ATOM 727 C C . GLU A 1 87 ? -1.800 -7.470 25.021 1.00 53.97 87 GLU A C 1
ATOM 729 O O . GLU A 1 87 ? -1.525 -6.317 25.359 1.00 53.97 87 GLU A O 1
ATOM 734 N N . GLU A 1 88 ? -2.796 -8.150 25.592 1.00 52.09 88 GLU A N 1
ATOM 735 C CA . GLU A 1 88 ? -3.279 -7.817 26.920 1.00 52.09 88 GLU A CA 1
ATOM 736 C C . GLU A 1 88 ? -2.056 -7.970 27.827 1.00 52.09 88 GLU A C 1
ATOM 738 O O . GLU A 1 88 ? -1.686 -9.082 28.201 1.00 52.09 88 GLU A O 1
ATOM 743 N N . GLU A 1 89 ? -1.367 -6.861 28.116 1.00 51.72 89 GLU A N 1
ATOM 744 C CA . GLU A 1 89 ? -0.422 -6.797 29.224 1.00 51.72 89 GLU A CA 1
ATOM 745 C C . GLU A 1 89 ? -1.225 -7.161 30.483 1.00 51.72 89 GLU A C 1
ATOM 747 O O . GLU A 1 89 ? -1.913 -6.324 31.076 1.00 51.72 89 GLU A O 1
ATOM 752 N N . GLU A 1 90 ? -1.207 -8.444 30.859 1.00 54.22 90 GLU A N 1
ATOM 753 C CA . GLU A 1 90 ? -1.629 -8.882 32.183 1.00 54.22 90 GLU A CA 1
ATOM 754 C C . GLU A 1 90 ? -0.738 -8.148 33.200 1.00 54.22 90 GLU A C 1
ATOM 756 O O . GLU A 1 90 ? 0.469 -8.383 33.278 1.00 54.22 90 GLU A O 1
ATOM 761 N N . PHE A 1 91 ? -1.369 -7.206 33.908 1.00 54.44 91 PHE A N 1
ATOM 762 C CA . PHE A 1 91 ? -0.824 -6.315 34.940 1.00 54.44 91 PHE A CA 1
ATOM 763 C C . PHE A 1 91 ? 0.086 -6.983 35.984 1.00 54.44 91 PHE A C 1
ATOM 765 O O . PHE A 1 91 ? -0.295 -8.050 36.521 1.00 54.44 91 PHE A O 1
#

Mean predicted aligned error: 8.32 Å

Foldseek 3Di:
DEPDWQDADDPDLVVSLVSLLVVCVVVVPPC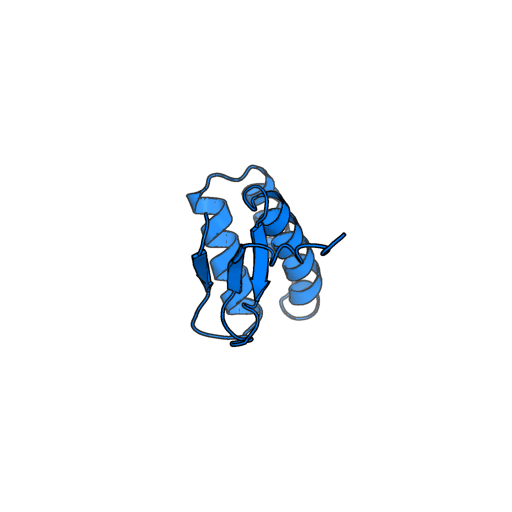SVVLVVLVVVDDDPPPSVVSVVVSLVSVQVVADPQWGFAADVPGNRTTDIYGNPPPPPPD

Secondary structure (DSSP, 8-state):
-TTEEEE-S---HHHHHHHHHHHHHHTT-TTHHHHHHHHHTS-HHHHHHHHHHHHHHHHHHTPPTTEEEEEETTEEEEEEEEE--------

pLDDT: mean 76.61, std 12.27, range [49.94, 90.94]

Organism: NCBI:txid1070528

Radius of gyration: 14.32 Å; Cα contacts (8 Å, |Δi|>4): 103; chains: 1; bounding box: 27×29×50 Å

Solvent-accessible surface area (backbone atoms only — not comparable to full-atom values): 5483 Å² total; per-residue (Å²): 98,83,75,39,76,71,44,78,84,62,93,45,66,70,61,45,50,52,46,51,55,49,51,31,52,78,68,66,41,81,61,40,63,57,53,52,49,55,60,73,74,56,65,79,86,82,40,55,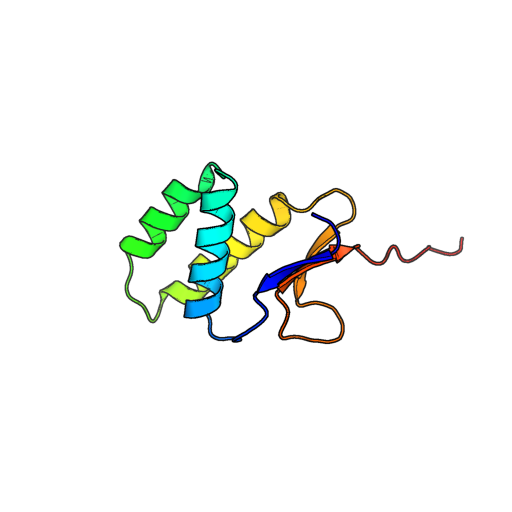65,60,55,47,50,56,49,50,52,57,47,34,73,66,34,44,92,68,34,41,49,43,59,42,94,90,46,85,63,33,34,27,28,38,69,54,83,74,76,76,78,80,125